Protein AF-A0A225DL10-F1 (afdb_monomer_lite)

Organism: NCBI:txid1908690

Structure (mmCIF, N/CA/C/O backbone):
data_AF-A0A225DL10-F1
#
_entry.id   AF-A0A225DL10-F1
#
loop_
_atom_site.group_PDB
_atom_site.id
_atom_site.type_symbol
_atom_site.label_atom_id
_atom_site.label_alt_id
_atom_site.label_comp_id
_atom_site.label_asym_id
_atom_site.label_entity_id
_atom_site.label_seq_id
_atom_site.pdbx_PDB_ins_code
_atom_site.Cartn_x
_atom_site.Cartn_y
_atom_site.Cartn_z
_atom_site.occupancy
_atom_site.B_iso_or_equiv
_atom_site.auth_seq_id
_atom_site.auth_comp_id
_atom_site.auth_asym_id
_atom_site.auth_atom_id
_atom_site.pdbx_PDB_model_num
ATOM 1 N N . MET A 1 1 ? 32.089 -6.506 -33.659 1.00 34.72 1 MET A N 1
ATOM 2 C CA . MET A 1 1 ? 30.933 -6.252 -32.773 1.00 34.72 1 MET A CA 1
ATOM 3 C C . MET A 1 1 ? 30.664 -7.541 -32.016 1.00 34.72 1 MET A C 1
ATOM 5 O O . MET A 1 1 ? 30.352 -8.534 -32.657 1.00 34.72 1 MET A O 1
ATOM 9 N N . ARG A 1 2 ? 30.951 -7.590 -30.709 1.00 38.03 2 ARG A N 1
ATOM 10 C CA . ARG A 1 2 ? 30.750 -8.808 -29.906 1.00 38.03 2 ARG A CA 1
ATOM 11 C C . ARG A 1 2 ? 29.265 -8.895 -29.564 1.00 38.03 2 ARG A C 1
ATOM 13 O O . ARG A 1 2 ? 28.723 -7.914 -29.066 1.00 38.03 2 ARG A O 1
ATOM 20 N N . ASN A 1 3 ? 28.642 -10.033 -29.866 1.00 35.75 3 ASN A N 1
ATOM 21 C CA . ASN A 1 3 ? 27.306 -10.386 -29.392 1.00 35.75 3 ASN A CA 1
ATOM 22 C C . ASN A 1 3 ? 27.330 -10.355 -27.860 1.00 35.75 3 ASN A C 1
ATOM 24 O O . ASN A 1 3 ? 27.843 -11.273 -27.224 1.00 35.75 3 ASN A O 1
ATOM 28 N N . LEU A 1 4 ? 26.869 -9.245 -27.288 1.00 39.56 4 LEU A N 1
ATOM 29 C CA . LEU A 1 4 ? 26.621 -9.113 -25.863 1.00 39.56 4 LEU A CA 1
ATOM 30 C C . LEU A 1 4 ? 25.299 -9.825 -25.600 1.00 39.56 4 LEU A C 1
ATOM 32 O O . LEU A 1 4 ? 24.249 -9.398 -26.073 1.00 39.56 4 LEU A O 1
ATOM 36 N N . ASP A 1 5 ? 25.397 -10.960 -24.920 1.00 39.03 5 ASP A N 1
ATOM 37 C CA . ASP A 1 5 ? 24.279 -11.826 -24.589 1.00 39.03 5 ASP A CA 1
ATOM 38 C C . ASP A 1 5 ? 23.282 -11.066 -23.701 1.00 39.03 5 ASP A C 1
ATOM 40 O O . ASP A 1 5 ? 23.537 -10.793 -22.522 1.00 39.03 5 ASP A O 1
ATOM 44 N N . LEU A 1 6 ? 22.159 -10.666 -24.304 1.00 35.25 6 LEU A N 1
ATOM 45 C CA . LEU A 1 6 ? 21.081 -9.905 -23.670 1.00 35.25 6 LEU A CA 1
ATOM 46 C C . LEU A 1 6 ? 20.607 -10.583 -22.374 1.00 35.25 6 LEU A C 1
ATOM 48 O O . LEU A 1 6 ? 20.277 -9.892 -21.411 1.00 35.25 6 LEU A O 1
ATOM 52 N N . HIS A 1 7 ? 20.668 -11.916 -22.293 1.00 34.94 7 HIS A N 1
ATOM 53 C CA . HIS A 1 7 ? 20.263 -12.678 -21.111 1.00 34.94 7 HIS A CA 1
ATOM 54 C C . HIS A 1 7 ? 21.115 -12.395 -19.862 1.00 34.94 7 HIS A C 1
ATOM 56 O O . HIS A 1 7 ? 20.588 -12.400 -18.748 1.00 34.94 7 HIS A O 1
ATOM 62 N N . HIS A 1 8 ? 22.404 -12.071 -20.019 1.00 38.59 8 HIS A N 1
ATOM 63 C CA . HIS A 1 8 ? 23.298 -11.777 -18.888 1.00 38.59 8 HIS A CA 1
ATOM 64 C C . HIS A 1 8 ? 23.046 -10.388 -18.279 1.00 38.59 8 HIS A C 1
ATOM 66 O O . HIS A 1 8 ? 23.296 -10.164 -17.093 1.00 38.59 8 HIS A O 1
ATOM 72 N N . TYR A 1 9 ? 22.517 -9.462 -19.085 1.00 41.25 9 TYR A N 1
ATOM 73 C CA . TYR A 1 9 ? 22.113 -8.116 -18.666 1.00 41.25 9 TYR A CA 1
ATOM 74 C C . TYR A 1 9 ? 20.685 -8.085 -18.103 1.00 41.25 9 TYR A C 1
ATOM 76 O O . TYR A 1 9 ? 20.439 -7.383 -17.120 1.00 41.25 9 TYR A O 1
ATOM 84 N N . PHE A 1 10 ? 19.779 -8.898 -18.663 1.00 43.91 10 PHE A N 1
ATOM 85 C CA . PHE A 1 10 ? 18.394 -9.066 -18.203 1.00 43.91 10 PHE A CA 1
ATOM 86 C C . PHE A 1 10 ? 18.315 -9.404 -16.709 1.00 43.91 10 PHE A C 1
ATOM 88 O O . PHE A 1 10 ? 17.578 -8.758 -15.968 1.00 43.91 10 PHE A O 1
ATOM 95 N N . GLY A 1 11 ? 19.115 -10.373 -16.250 1.00 44.81 11 GLY A N 1
ATOM 96 C CA . GLY A 1 11 ? 19.111 -10.788 -14.846 1.00 44.81 11 GLY A CA 1
ATOM 97 C C . GLY A 1 11 ? 19.656 -9.718 -13.899 1.00 44.81 11 GLY A C 1
ATOM 98 O O . GLY A 1 11 ? 19.130 -9.527 -12.812 1.00 44.81 11 GLY A O 1
ATOM 99 N N . LYS A 1 12 ? 20.692 -8.975 -14.298 1.00 45.62 12 LYS A N 1
ATOM 100 C CA . LYS A 1 12 ? 21.380 -8.043 -13.389 1.00 45.62 12 LYS A CA 1
ATOM 101 C C . LYS A 1 12 ? 20.680 -6.689 -13.281 1.00 45.62 12 LYS A C 1
ATOM 103 O O . LYS A 1 12 ? 20.596 -6.147 -12.183 1.00 45.62 12 LYS A O 1
ATOM 108 N N . GLY A 1 13 ? 20.142 -6.169 -14.387 1.00 45.25 13 GLY A N 1
ATOM 109 C CA . GLY A 1 13 ? 19.410 -4.898 -14.404 1.00 45.25 13 GLY A CA 1
ATOM 110 C C . GLY A 1 13 ? 18.038 -4.988 -13.741 1.00 45.25 13 GLY A C 1
ATOM 111 O O . GLY A 1 13 ? 17.692 -4.123 -12.940 1.00 45.25 13 GLY A O 1
ATOM 112 N N . ALA A 1 14 ? 17.288 -6.065 -14.004 1.00 46.69 14 ALA A N 1
ATOM 113 C CA . ALA A 1 14 ? 15.994 -6.289 -13.366 1.00 46.69 14 ALA A CA 1
ATOM 114 C C . ALA A 1 14 ? 16.144 -6.551 -11.860 1.00 46.69 14 ALA A C 1
ATOM 116 O O . ALA A 1 14 ? 15.427 -5.938 -11.081 1.00 46.69 14 ALA A O 1
ATOM 117 N N . CYS A 1 15 ? 17.112 -7.372 -11.429 1.00 46.59 15 CYS A N 1
ATOM 118 C CA . CYS A 1 15 ? 17.353 -7.613 -10.001 1.00 46.59 15 CYS A CA 1
ATOM 119 C C . CYS A 1 15 ? 17.800 -6.349 -9.249 1.00 46.59 15 CYS A C 1
ATOM 121 O O . CYS A 1 15 ? 17.325 -6.110 -8.143 1.00 46.59 15 CYS A O 1
ATOM 123 N N . PHE A 1 16 ? 18.665 -5.518 -9.845 1.00 46.56 16 PHE A N 1
ATOM 124 C CA . PHE A 1 16 ? 19.095 -4.257 -9.230 1.00 46.56 16 PHE A CA 1
ATOM 125 C C . PHE A 1 16 ? 17.946 -3.245 -9.140 1.00 46.56 16 PHE A C 1
ATOM 127 O O . PHE A 1 16 ? 17.773 -2.592 -8.116 1.00 46.56 16 PHE A O 1
ATOM 134 N N . TRP A 1 17 ? 17.114 -3.141 -10.182 1.00 49.16 17 TRP A N 1
ATOM 135 C CA . TRP A 1 17 ? 15.999 -2.198 -10.170 1.00 49.16 17 TRP A CA 1
ATOM 136 C C . TRP A 1 17 ? 14.852 -2.675 -9.274 1.00 49.16 17 TRP A C 1
ATOM 138 O O . TRP A 1 17 ? 14.351 -1.879 -8.487 1.00 49.16 17 TRP A O 1
ATOM 148 N N . VAL A 1 18 ? 14.472 -3.960 -9.305 1.00 46.75 18 VAL A N 1
ATOM 149 C CA . VAL A 1 18 ? 13.459 -4.554 -8.403 1.00 46.75 18 VAL A CA 1
ATOM 150 C C . VAL A 1 18 ? 13.789 -4.266 -6.937 1.00 46.75 18 VAL A C 1
ATOM 152 O O . VAL A 1 18 ? 12.886 -3.914 -6.182 1.00 46.75 18 VAL A O 1
ATOM 155 N N . ALA A 1 19 ? 15.070 -4.307 -6.573 1.00 47.03 19 ALA A N 1
ATOM 156 C CA . ALA A 1 19 ? 15.539 -4.108 -5.209 1.00 47.03 19 ALA A CA 1
ATOM 157 C C . ALA A 1 19 ? 15.753 -2.628 -4.789 1.00 47.03 19 ALA A C 1
ATOM 159 O O . ALA A 1 19 ? 15.983 -2.350 -3.616 1.00 47.03 19 ALA A O 1
ATOM 160 N N . GLY A 1 20 ? 15.609 -1.660 -5.706 1.00 48.25 20 GLY A N 1
ATOM 161 C CA . GLY A 1 20 ? 15.595 -0.225 -5.382 1.00 48.25 20 GLY A CA 1
ATOM 162 C C . GLY A 1 20 ? 16.933 0.337 -4.872 1.00 48.25 20 GLY A C 1
ATOM 163 O O . GLY A 1 20 ? 17.994 -0.213 -5.139 1.00 48.25 20 GLY A O 1
ATOM 164 N N . LYS A 1 21 ? 16.893 1.467 -4.144 1.00 44.62 21 LYS A N 1
ATOM 165 C CA . LYS A 1 21 ? 18.068 2.031 -3.438 1.00 44.62 21 LYS A CA 1
ATOM 166 C C . LYS A 1 21 ? 18.429 1.247 -2.164 1.00 44.62 21 LYS A C 1
ATOM 168 O O . LYS A 1 21 ? 19.451 1.541 -1.551 1.00 44.62 21 LYS A O 1
ATOM 173 N N . ASP A 1 22 ? 17.618 0.253 -1.805 1.00 44.00 22 ASP A N 1
ATOM 174 C CA . ASP A 1 22 ? 17.697 -0.485 -0.542 1.00 44.00 22 ASP A CA 1
ATOM 175 C C . ASP A 1 22 ? 18.658 -1.685 -0.607 1.00 44.00 22 ASP A C 1
ATOM 177 O O . ASP A 1 22 ? 18.914 -2.329 0.405 1.00 44.00 22 ASP A O 1
ATOM 181 N N . VAL A 1 23 ? 19.298 -1.944 -1.758 1.00 49.62 23 VAL A N 1
ATOM 182 C CA . VAL A 1 23 ? 20.436 -2.889 -1.891 1.00 49.62 23 VAL A CA 1
ATOM 183 C C . VAL A 1 23 ? 21.740 -2.369 -1.276 1.00 49.62 23 VAL A C 1
ATOM 185 O O . VAL A 1 23 ? 22.838 -2.681 -1.745 1.00 49.62 23 VAL A O 1
ATOM 188 N N . GLY A 1 24 ? 21.632 -1.562 -0.221 1.00 37.84 24 GLY A N 1
ATOM 189 C CA . GLY A 1 24 ? 22.760 -1.005 0.508 1.00 37.84 24 GLY A CA 1
ATOM 190 C C . GLY A 1 24 ? 23.796 -2.079 0.850 1.00 37.84 24 GLY A C 1
ATOM 191 O O . GLY A 1 24 ? 23.496 -3.059 1.526 1.00 37.84 24 GLY A O 1
ATOM 192 N N . ASN A 1 25 ? 25.029 -1.861 0.384 1.00 43.69 25 ASN A N 1
ATOM 193 C CA . ASN A 1 25 ? 26.238 -2.637 0.681 1.00 43.69 25 ASN A CA 1
ATOM 194 C C . ASN A 1 25 ? 26.328 -4.086 0.175 1.00 43.69 25 ASN A C 1
ATOM 196 O O . ASN A 1 25 ? 27.193 -4.826 0.649 1.00 43.69 25 ASN A O 1
ATOM 200 N N . TRP A 1 26 ? 25.544 -4.512 -0.821 1.00 40.09 26 TRP A N 1
ATOM 201 C CA . TRP A 1 26 ? 25.832 -5.813 -1.434 1.00 40.09 26 TRP A CA 1
ATOM 202 C C . TRP A 1 26 ? 27.109 -5.753 -2.295 1.00 40.09 26 TRP A C 1
ATOM 204 O O . TRP A 1 26 ? 27.096 -5.266 -3.428 1.00 40.09 26 TRP A O 1
ATOM 214 N N . GLU A 1 27 ? 28.231 -6.244 -1.757 1.00 43.16 27 GLU A N 1
ATOM 215 C CA . GLU A 1 27 ? 29.463 -6.454 -2.522 1.00 43.16 27 GLU A CA 1
ATOM 216 C C . GLU A 1 27 ? 29.2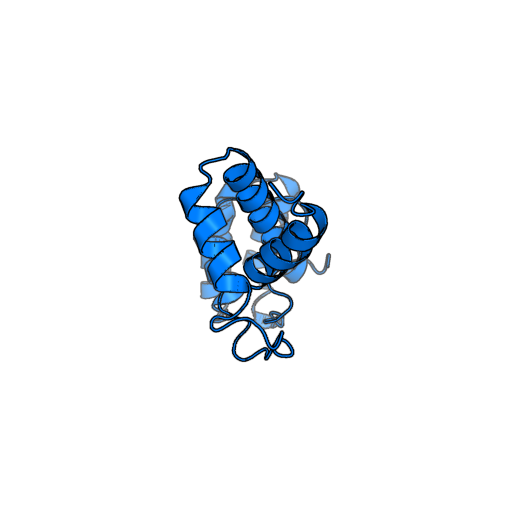70 -7.615 -3.506 1.00 43.16 27 GLU A C 1
ATOM 218 O O . GLU A 1 27 ? 29.273 -8.793 -3.143 1.00 43.16 27 GLU A O 1
ATOM 223 N N . ILE A 1 28 ? 29.106 -7.281 -4.786 1.00 44.50 28 ILE A N 1
ATOM 224 C CA . ILE A 1 28 ? 29.234 -8.256 -5.869 1.00 44.50 28 ILE A CA 1
ATOM 225 C C . ILE A 1 28 ? 30.724 -8.616 -5.964 1.00 44.50 28 ILE A C 1
ATOM 227 O O . ILE A 1 28 ? 31.539 -7.696 -6.073 1.00 44.50 28 ILE A O 1
ATOM 231 N N . PRO A 1 29 ? 31.102 -9.910 -5.961 1.00 39.28 29 PRO A N 1
ATOM 232 C CA . PRO A 1 29 ? 32.490 -10.322 -6.127 1.00 39.28 29 PRO A CA 1
ATOM 233 C C . PRO A 1 29 ? 33.109 -9.618 -7.332 1.00 39.28 29 PRO A C 1
ATOM 235 O O . PRO A 1 29 ? 32.571 -9.692 -8.440 1.00 39.28 29 PRO A O 1
ATOM 238 N N . ASN A 1 30 ? 34.200 -8.894 -7.081 1.00 41.03 30 ASN A N 1
ATOM 239 C CA . ASN A 1 30 ? 34.868 -8.060 -8.067 1.00 41.03 30 ASN A CA 1
ATOM 240 C C . ASN A 1 30 ? 35.222 -8.901 -9.305 1.00 41.03 30 ASN A C 1
ATOM 242 O O . ASN A 1 30 ? 36.049 -9.810 -9.228 1.00 41.03 30 ASN A O 1
ATOM 246 N N . ASP A 1 31 ? 34.598 -8.601 -10.445 1.00 47.97 31 ASP A N 1
ATOM 247 C CA . ASP A 1 31 ? 35.162 -8.972 -11.739 1.00 47.97 31 ASP A CA 1
ATOM 248 C C . ASP A 1 31 ? 36.429 -8.130 -11.871 1.00 47.97 31 ASP A C 1
ATOM 250 O O . ASP A 1 31 ? 36.351 -6.908 -11.998 1.00 47.97 31 ASP A O 1
ATOM 254 N N . SER A 1 32 ? 37.591 -8.777 -11.772 1.00 50.12 32 SER A N 1
ATOM 255 C CA . SER A 1 32 ? 38.925 -8.171 -11.662 1.00 50.12 32 SER A CA 1
ATOM 256 C C . SER A 1 32 ? 39.303 -7.210 -12.798 1.00 50.12 32 SER A C 1
ATOM 258 O O . SER A 1 32 ? 40.405 -6.665 -12.798 1.00 50.12 32 SER A O 1
ATOM 260 N N . ASN A 1 33 ? 38.404 -6.983 -13.753 1.00 53.41 33 ASN A N 1
ATOM 261 C CA . ASN A 1 33 ? 38.603 -6.161 -14.928 1.00 53.41 33 ASN A CA 1
ATOM 262 C C . ASN A 1 33 ? 37.677 -4.930 -15.021 1.00 53.41 33 ASN A C 1
ATOM 264 O O . ASN A 1 33 ? 37.633 -4.294 -16.076 1.00 53.41 33 ASN A O 1
ATOM 268 N N . LYS A 1 34 ? 36.927 -4.575 -13.965 1.00 46.94 34 LYS A N 1
ATOM 269 C CA . LYS A 1 34 ? 36.049 -3.390 -13.969 1.00 46.94 34 LYS A CA 1
ATOM 270 C C . LYS A 1 34 ? 36.373 -2.405 -12.842 1.00 46.94 34 LYS A C 1
ATOM 272 O O . LYS A 1 34 ? 36.462 -2.771 -11.679 1.00 46.94 34 LYS A O 1
ATOM 277 N N . THR A 1 35 ? 36.524 -1.127 -13.197 1.00 51.03 35 THR A N 1
ATOM 278 C CA . THR A 1 35 ? 36.805 -0.006 -12.273 1.00 51.03 35 THR A CA 1
ATOM 279 C C . THR A 1 35 ? 35.550 0.611 -11.654 1.00 51.03 35 THR A C 1
ATOM 281 O O . THR A 1 35 ? 35.647 1.504 -10.816 1.00 51.03 35 THR A O 1
ATOM 284 N N . LYS A 1 36 ? 34.375 0.146 -12.076 1.00 47.88 36 LYS A N 1
ATOM 285 C CA . LYS A 1 36 ? 33.054 0.576 -11.624 1.00 47.88 36 LYS A CA 1
ATOM 286 C C . LYS A 1 36 ? 32.198 -0.665 -11.384 1.00 47.88 36 LYS A C 1
ATOM 288 O O . LYS A 1 36 ? 32.387 -1.671 -12.079 1.00 47.88 36 LYS A O 1
ATOM 293 N N . PRO A 1 37 ? 31.266 -0.632 -10.422 1.00 51.56 37 PRO A N 1
ATOM 294 C CA . PRO A 1 37 ? 30.385 -1.761 -10.195 1.00 51.56 37 PRO A CA 1
ATOM 295 C C . PRO A 1 37 ? 29.524 -1.998 -11.442 1.00 51.56 37 PRO A C 1
ATOM 297 O O . PRO A 1 37 ? 29.094 -1.058 -12.107 1.00 51.56 37 PRO A O 1
ATOM 300 N N . ALA A 1 38 ? 29.260 -3.266 -11.764 1.00 52.16 38 ALA A N 1
ATOM 301 C CA . ALA A 1 38 ? 28.598 -3.655 -13.012 1.00 52.16 38 ALA A CA 1
ATOM 302 C C . ALA A 1 38 ? 27.216 -3.003 -13.231 1.00 52.16 38 ALA A C 1
ATOM 304 O O . ALA A 1 38 ? 26.728 -3.014 -14.356 1.00 52.16 38 ALA A O 1
ATOM 305 N N . TRP A 1 39 ? 26.589 -2.446 -12.188 1.00 52.75 39 TRP A N 1
ATOM 306 C CA . TRP A 1 39 ? 25.315 -1.737 -12.285 1.00 52.75 39 TRP A CA 1
ATOM 307 C C . TRP A 1 39 ? 25.437 -0.321 -12.873 1.00 52.75 39 TRP A C 1
ATOM 309 O O . TRP A 1 39 ? 24.456 0.145 -13.443 1.00 52.75 39 TRP A O 1
ATOM 319 N N . GLU A 1 40 ? 26.598 0.347 -12.805 1.00 51.56 40 GLU A N 1
ATOM 320 C CA . GLU A 1 40 ? 26.779 1.676 -13.422 1.00 51.56 40 GLU A CA 1
ATOM 321 C C . GLU A 1 40 ? 26.682 1.591 -14.950 1.00 51.56 40 GLU A C 1
ATOM 323 O O . GLU A 1 40 ? 25.929 2.350 -15.554 1.00 51.56 40 GLU A O 1
ATOM 328 N N . ASP A 1 41 ? 27.344 0.602 -15.563 1.00 55.22 41 ASP A N 1
ATOM 329 C CA . ASP A 1 41 ? 27.262 0.350 -17.011 1.00 55.22 41 ASP A CA 1
ATOM 330 C C . ASP A 1 41 ? 25.817 0.049 -17.446 1.00 55.22 41 ASP A C 1
ATOM 332 O O . ASP A 1 41 ? 25.365 0.463 -18.512 1.00 55.22 41 ASP A O 1
ATOM 336 N N . VAL A 1 42 ? 25.079 -0.695 -16.614 1.00 53.69 42 VAL A N 1
ATOM 337 C CA . VAL A 1 42 ? 23.683 -1.074 -16.871 1.00 53.69 42 VAL A CA 1
ATOM 338 C C . VAL A 1 42 ? 22.764 0.137 -16.735 1.00 53.69 42 VAL A C 1
ATOM 340 O O . VAL A 1 42 ? 21.870 0.302 -17.559 1.00 53.69 42 VAL A O 1
ATOM 343 N N . ALA A 1 43 ? 22.988 0.995 -15.738 1.00 52.03 43 ALA A N 1
ATOM 344 C CA . ALA A 1 43 ? 22.236 2.230 -15.543 1.00 52.03 43 ALA A CA 1
ATOM 345 C C . ALA A 1 43 ? 22.491 3.229 -16.683 1.00 52.03 43 ALA A C 1
ATOM 347 O O . ALA A 1 43 ? 21.548 3.823 -17.198 1.00 52.03 43 ALA A O 1
ATOM 348 N N . GLU A 1 44 ? 23.738 3.371 -17.133 1.00 52.38 44 GLU A N 1
ATOM 349 C CA . GLU A 1 44 ? 24.106 4.260 -18.237 1.00 52.38 44 GLU A CA 1
ATOM 350 C C . GLU A 1 44 ? 23.523 3.777 -19.575 1.00 52.38 44 GLU A C 1
ATOM 352 O O . GLU A 1 44 ? 22.911 4.568 -20.297 1.00 52.38 44 GLU A O 1
ATOM 357 N N . LEU A 1 45 ? 23.598 2.470 -19.867 1.00 53.03 45 LEU A N 1
ATOM 358 C CA . LEU A 1 45 ? 22.935 1.848 -21.023 1.00 53.03 45 LEU A CA 1
ATOM 359 C C . LEU A 1 45 ? 21.402 1.955 -20.941 1.00 53.03 45 LEU A C 1
ATOM 361 O O . LEU A 1 45 ? 20.745 2.192 -21.957 1.00 53.03 45 LEU A O 1
ATOM 365 N N . ALA A 1 46 ? 20.832 1.841 -19.737 1.00 49.50 46 ALA A N 1
ATOM 366 C CA . ALA A 1 46 ? 19.402 2.027 -19.499 1.00 49.50 46 ALA A CA 1
ATOM 367 C C . ALA A 1 46 ? 18.947 3.490 -19.691 1.00 49.50 46 ALA A C 1
ATOM 369 O O . ALA A 1 46 ? 17.794 3.751 -20.022 1.00 49.50 46 ALA A O 1
ATOM 370 N N . ILE A 1 47 ? 19.832 4.471 -19.527 1.00 49.38 47 ILE A N 1
ATOM 371 C CA . ILE A 1 47 ? 19.499 5.889 -19.728 1.00 49.38 47 ILE A CA 1
ATOM 372 C C . ILE A 1 47 ? 19.707 6.305 -21.193 1.00 49.38 47 ILE A C 1
ATOM 374 O O . ILE A 1 47 ? 18.909 7.064 -21.741 1.00 49.38 47 ILE A O 1
ATOM 378 N N . THR A 1 48 ? 20.745 5.789 -21.855 1.00 49.28 48 THR A N 1
ATOM 379 C CA . THR A 1 48 ? 21.157 6.232 -23.202 1.00 49.28 48 THR A CA 1
ATOM 380 C C . THR A 1 48 ? 20.559 5.421 -24.358 1.00 49.28 48 THR A C 1
ATOM 382 O O . THR A 1 48 ? 20.475 5.933 -25.472 1.00 49.28 48 THR A O 1
ATOM 385 N N . GLY A 1 49 ? 20.096 4.186 -24.122 1.00 51.84 49 GLY A N 1
ATOM 386 C CA . GLY A 1 49 ? 19.621 3.270 -25.172 1.00 51.84 49 GLY A CA 1
ATOM 387 C C . GLY A 1 49 ? 18.236 3.560 -25.772 1.00 51.84 49 GLY A C 1
ATOM 388 O O . GLY A 1 49 ? 17.861 2.914 -26.749 1.00 51.84 49 GLY A O 1
ATOM 389 N N . GLY A 1 50 ? 17.467 4.505 -25.217 1.00 47.59 50 GLY A N 1
ATOM 390 C CA . GLY A 1 50 ? 16.272 5.079 -25.858 1.00 47.59 50 GLY A CA 1
ATOM 391 C C . GLY A 1 50 ? 15.153 4.109 -26.271 1.00 47.59 50 GLY A C 1
ATOM 392 O O . GLY A 1 50 ? 14.371 4.438 -27.162 1.00 47.59 50 GLY A O 1
ATOM 393 N N . ALA A 1 51 ? 15.048 2.918 -25.679 1.00 48.16 51 ALA A N 1
ATOM 394 C CA . ALA A 1 51 ? 14.161 1.883 -26.194 1.00 48.16 51 ALA A CA 1
ATOM 395 C C . ALA A 1 51 ? 12.903 1.692 -25.331 1.00 48.16 51 ALA A C 1
ATOM 397 O O . ALA A 1 51 ? 12.968 1.508 -24.119 1.00 48.16 51 ALA A O 1
ATOM 398 N N . ARG A 1 52 ? 11.748 1.666 -26.002 1.00 50.19 52 ARG A N 1
ATOM 399 C CA . ARG A 1 52 ? 10.387 1.349 -25.520 1.00 50.19 52 ARG A CA 1
ATOM 400 C C . ARG A 1 52 ? 10.291 0.211 -24.478 1.00 50.19 52 ARG A C 1
ATOM 402 O O . ARG A 1 52 ? 9.389 0.223 -23.648 1.00 50.19 52 ARG A O 1
ATOM 409 N N . TRP A 1 53 ? 11.254 -0.710 -24.471 1.00 51.94 53 TRP A N 1
ATOM 410 C CA . TRP A 1 53 ? 11.431 -1.774 -23.478 1.00 51.94 53 TRP A CA 1
ATOM 411 C C . TRP A 1 53 ? 11.602 -1.268 -22.033 1.00 51.94 53 TRP A C 1
ATOM 413 O O . TRP A 1 53 ? 11.261 -1.988 -21.101 1.00 51.94 53 TRP A O 1
ATOM 423 N N . HIS A 1 54 ? 12.090 -0.040 -21.813 1.00 55.03 54 HIS A N 1
ATOM 424 C CA . HIS A 1 54 ? 12.279 0.500 -20.458 1.00 55.03 54 HIS A CA 1
ATOM 425 C C . HIS A 1 54 ? 10.953 0.873 -19.796 1.00 55.03 54 HIS A C 1
ATOM 427 O O . HIS A 1 54 ? 10.786 0.636 -18.607 1.00 55.03 54 HIS A O 1
ATOM 433 N N . THR A 1 55 ? 9.986 1.385 -20.561 1.00 60.28 55 THR A N 1
ATOM 434 C CA . THR A 1 55 ? 8.649 1.708 -20.041 1.00 60.28 55 THR A CA 1
ATOM 435 C C . THR A 1 55 ? 7.880 0.442 -19.662 1.00 60.28 55 THR A C 1
ATOM 437 O O . THR A 1 55 ? 7.220 0.405 -18.627 1.00 60.28 55 THR A O 1
ATOM 440 N N . GLU A 1 56 ? 7.996 -0.616 -20.469 1.00 67.06 56 GLU A N 1
ATOM 441 C CA . GLU A 1 56 ? 7.377 -1.918 -20.188 1.00 67.06 56 GLU A CA 1
ATOM 442 C C . GLU A 1 56 ? 8.020 -2.596 -18.967 1.00 67.06 56 GLU A C 1
ATOM 444 O O . GLU A 1 56 ? 7.309 -3.099 -18.097 1.00 67.06 56 GLU A O 1
ATOM 449 N N . LEU A 1 57 ? 9.352 -2.538 -18.840 1.00 69.50 57 LEU A N 1
ATOM 450 C CA . LEU A 1 57 ? 10.070 -3.032 -17.661 1.00 69.50 57 LEU A CA 1
ATOM 451 C C . LEU A 1 57 ? 9.761 -2.217 -16.401 1.00 69.50 57 LEU A C 1
ATOM 453 O O . LEU A 1 57 ? 9.604 -2.798 -15.330 1.00 69.50 57 LEU A O 1
ATOM 457 N N . GLU A 1 58 ? 9.633 -0.895 -16.508 1.00 69.31 58 GLU A N 1
ATOM 458 C CA . GLU A 1 58 ? 9.246 -0.035 -15.388 1.00 69.31 58 GLU A CA 1
ATOM 459 C C . GLU A 1 58 ? 7.833 -0.382 -14.901 1.00 69.31 58 GLU A C 1
ATOM 461 O O . GLU A 1 58 ? 7.614 -0.543 -13.699 1.00 69.31 58 GLU A O 1
ATOM 466 N N . ALA A 1 59 ? 6.886 -0.559 -15.828 1.00 73.81 59 ALA A N 1
ATOM 467 C CA . ALA A 1 59 ? 5.527 -0.986 -15.514 1.00 73.81 59 ALA A CA 1
ATOM 468 C C . ALA A 1 59 ? 5.502 -2.382 -14.872 1.00 73.81 59 ALA A C 1
ATOM 470 O O . ALA A 1 59 ? 4.803 -2.586 -13.879 1.00 73.81 59 ALA A O 1
ATOM 471 N N . PHE A 1 60 ? 6.303 -3.322 -15.385 1.00 80.38 60 PHE A N 1
ATOM 472 C CA . PHE A 1 60 ? 6.434 -4.658 -14.807 1.00 80.38 60 PHE A CA 1
ATOM 473 C C . PHE A 1 60 ? 7.010 -4.611 -13.388 1.00 80.38 60 PHE A C 1
ATOM 475 O O . PHE A 1 60 ? 6.444 -5.206 -12.477 1.00 80.38 60 PHE A O 1
ATOM 482 N N . CYS A 1 61 ? 8.082 -3.849 -13.163 1.00 78.44 61 CYS A N 1
ATOM 483 C CA . CYS A 1 61 ? 8.668 -3.689 -11.833 1.00 78.44 61 CYS A CA 1
ATOM 484 C C . CYS A 1 61 ? 7.674 -3.065 -10.845 1.00 78.44 61 CYS A C 1
ATOM 486 O O . CYS A 1 61 ? 7.573 -3.527 -9.710 1.00 78.44 61 CYS A O 1
ATOM 488 N N . LYS A 1 62 ? 6.918 -2.043 -11.268 1.00 81.31 62 LYS A N 1
ATOM 489 C CA . LYS A 1 62 ? 5.861 -1.428 -10.449 1.00 81.31 62 LYS A CA 1
ATOM 490 C C . LYS A 1 62 ? 4.775 -2.435 -10.080 1.00 81.31 62 LYS A C 1
ATOM 492 O O . LYS A 1 62 ? 4.391 -2.510 -8.918 1.00 81.31 62 LYS A O 1
ATOM 497 N N . LEU A 1 63 ? 4.339 -3.257 -11.036 1.00 85.94 63 LEU A N 1
ATOM 498 C CA . LEU A 1 63 ? 3.368 -4.320 -10.789 1.00 85.94 63 LEU A CA 1
ATOM 499 C C . LEU A 1 63 ? 3.903 -5.367 -9.802 1.00 85.94 63 LEU A C 1
ATOM 501 O O . LEU A 1 63 ? 3.207 -5.722 -8.857 1.00 85.94 63 LEU A O 1
ATOM 505 N N . VAL A 1 64 ? 5.143 -5.828 -9.985 1.00 85.50 64 VAL A N 1
ATOM 506 C CA . VAL A 1 64 ? 5.786 -6.794 -9.081 1.00 85.50 64 VAL A CA 1
ATOM 507 C C . VAL A 1 64 ? 5.875 -6.236 -7.660 1.00 85.50 64 VAL A C 1
ATOM 509 O O . VAL A 1 64 ? 5.492 -6.929 -6.722 1.00 85.50 64 VAL A O 1
ATOM 512 N N . ARG A 1 65 ? 6.298 -4.976 -7.487 1.00 83.62 65 ARG A N 1
ATOM 513 C CA . ARG A 1 65 ? 6.323 -4.329 -6.162 1.00 83.62 65 ARG A CA 1
ATOM 514 C C . ARG A 1 65 ? 4.932 -4.104 -5.585 1.00 83.62 65 ARG A C 1
ATOM 516 O O . ARG A 1 65 ? 4.777 -4.150 -4.374 1.00 83.62 65 ARG A O 1
ATOM 523 N N . CYS A 1 66 ? 3.919 -3.878 -6.418 1.00 89.56 66 CYS A N 1
ATOM 524 C CA . CYS A 1 66 ? 2.543 -3.811 -5.942 1.00 89.56 66 CYS A CA 1
ATOM 525 C C . CYS A 1 66 ? 2.047 -5.169 -5.438 1.00 89.56 66 CYS A C 1
ATOM 527 O O . CYS A 1 66 ? 1.326 -5.198 -4.450 1.00 89.56 66 CYS A O 1
ATOM 529 N N . ILE A 1 67 ? 2.436 -6.280 -6.063 1.00 89.69 67 ILE A N 1
ATOM 530 C CA . ILE A 1 67 ? 1.952 -7.606 -5.659 1.00 89.69 67 ILE A CA 1
ATOM 531 C C . ILE A 1 67 ? 2.712 -8.147 -4.444 1.00 89.69 67 ILE A C 1
ATOM 533 O O . ILE A 1 67 ? 2.112 -8.698 -3.531 1.00 89.69 67 ILE A O 1
ATOM 537 N N . TYR A 1 68 ? 4.033 -7.984 -4.419 1.00 84.31 68 TYR A N 1
ATOM 538 C CA . TYR A 1 68 ? 4.885 -8.619 -3.408 1.00 84.31 68 TYR A CA 1
ATOM 539 C C . TYR A 1 68 ? 5.423 -7.660 -2.341 1.00 84.31 68 TYR A C 1
ATOM 541 O O . TYR A 1 68 ? 6.006 -8.111 -1.358 1.00 84.31 68 TYR A O 1
ATOM 549 N N . GLY A 1 69 ? 5.266 -6.349 -2.523 1.00 84.00 69 GLY A N 1
ATOM 550 C CA . GLY A 1 69 ? 5.908 -5.355 -1.668 1.00 84.00 69 GLY A CA 1
ATOM 551 C C . GLY A 1 69 ? 7.427 -5.316 -1.849 1.00 84.00 69 GLY A C 1
ATOM 552 O O . GLY A 1 69 ? 7.969 -5.748 -2.872 1.00 84.00 69 GLY A O 1
ATOM 553 N N . ASN A 1 70 ? 8.121 -4.754 -0.857 1.00 77.19 70 ASN A N 1
ATOM 554 C CA . ASN A 1 70 ? 9.580 -4.776 -0.791 1.00 77.19 70 ASN A CA 1
ATOM 555 C C . ASN A 1 70 ? 10.036 -6.000 0.028 1.00 77.19 70 ASN A C 1
ATOM 557 O O . ASN A 1 70 ? 9.878 -5.990 1.248 1.00 77.19 70 ASN A O 1
ATOM 561 N N . PRO A 1 71 ? 10.642 -7.036 -0.586 1.00 70.50 71 PRO A N 1
ATOM 562 C CA . PRO A 1 71 ? 11.073 -8.230 0.146 1.00 70.50 71 PRO A CA 1
ATOM 563 C C . PRO A 1 71 ? 12.214 -7.956 1.140 1.00 70.50 71 PRO A C 1
ATOM 565 O O . PRO A 1 71 ? 12.454 -8.770 2.028 1.00 70.50 71 PRO A O 1
ATOM 568 N N . PHE A 1 72 ? 12.914 -6.824 1.011 1.00 71.12 72 PHE A N 1
ATOM 569 C CA . PHE A 1 72 ? 13.990 -6.406 1.916 1.00 71.12 72 PHE A CA 1
ATOM 570 C C . PHE A 1 72 ? 13.498 -5.513 3.062 1.00 71.12 72 PHE A C 1
ATOM 572 O O . PHE A 1 72 ? 14.222 -5.306 4.031 1.00 71.12 72 PHE A O 1
ATOM 579 N N . HIS A 1 73 ? 12.259 -5.029 2.974 1.00 69.12 73 HIS A N 1
ATOM 580 C CA . HIS A 1 73 ? 11.578 -4.268 4.017 1.00 69.12 73 HIS A CA 1
ATOM 581 C C . HIS A 1 73 ? 10.161 -4.825 4.218 1.00 69.12 73 HIS A C 1
ATOM 583 O O . HIS A 1 73 ? 9.186 -4.182 3.822 1.00 69.12 73 HIS A O 1
ATOM 589 N N . PRO A 1 74 ? 10.029 -6.038 4.791 1.00 76.31 74 PRO A N 1
ATOM 590 C CA . PRO A 1 74 ? 8.725 -6.622 5.063 1.00 76.31 74 PRO A CA 1
ATOM 591 C C . PRO A 1 74 ? 7.975 -5.784 6.102 1.00 76.31 74 PRO A C 1
ATOM 593 O O . PRO A 1 74 ? 8.488 -5.519 7.191 1.00 76.31 74 PRO A O 1
ATOM 596 N N . VAL A 1 75 ? 6.746 -5.395 5.771 1.00 83.44 75 VAL A N 1
ATOM 597 C CA . VAL A 1 75 ? 5.856 -4.683 6.693 1.00 83.44 75 VAL A CA 1
ATOM 598 C C . VAL A 1 75 ? 5.201 -5.694 7.628 1.00 83.44 75 VAL A C 1
ATOM 600 O O . VAL A 1 75 ? 4.558 -6.644 7.181 1.00 83.44 75 VAL A O 1
ATOM 603 N N . SER A 1 76 ? 5.375 -5.497 8.934 1.00 85.56 76 SER A N 1
ATOM 604 C CA . SER A 1 76 ? 4.685 -6.285 9.958 1.00 85.56 76 SER A CA 1
ATOM 605 C C . SER A 1 76 ? 3.353 -5.627 10.283 1.00 85.56 76 SER A C 1
ATOM 607 O O . SER A 1 76 ? 3.314 -4.462 10.662 1.00 85.56 76 SER A O 1
ATOM 609 N N . LEU A 1 77 ? 2.262 -6.371 10.129 1.00 89.00 77 LEU A N 1
ATOM 610 C CA . LEU A 1 77 ? 0.924 -5.879 10.429 1.00 89.00 77 LEU A CA 1
ATOM 611 C C . LEU A 1 77 ? 0.706 -5.780 11.938 1.00 89.00 77 LEU A C 1
ATOM 613 O O . LEU A 1 77 ? 0.745 -6.797 12.633 1.00 89.00 77 LEU A O 1
ATOM 617 N N . ASP A 1 78 ? 0.412 -4.578 12.427 1.00 92.25 78 ASP A N 1
ATOM 618 C CA . ASP A 1 78 ? -0.120 -4.392 13.773 1.00 92.25 78 ASP A CA 1
ATOM 619 C C . ASP A 1 78 ? -1.647 -4.622 13.754 1.00 92.25 78 ASP A C 1
ATOM 621 O O . ASP A 1 78 ? -2.366 -3.959 12.997 1.00 92.25 78 ASP A O 1
ATOM 625 N N . PRO A 1 79 ? -2.188 -5.549 14.569 1.00 92.06 79 PRO A N 1
ATOM 626 C CA . PRO A 1 79 ? -3.629 -5.782 14.652 1.00 92.06 79 PRO A CA 1
ATOM 627 C C . PRO A 1 79 ? -4.449 -4.538 15.020 1.00 92.06 79 PRO A C 1
ATOM 629 O O . PRO A 1 79 ? -5.629 -4.475 14.680 1.00 92.06 79 PRO A O 1
ATOM 632 N N . SER A 1 80 ? -3.854 -3.548 15.694 1.00 93.81 80 SER A N 1
ATOM 633 C CA . SER A 1 80 ? -4.525 -2.285 16.031 1.00 93.81 80 SER A CA 1
ATOM 634 C C . SER A 1 80 ? -4.927 -1.471 14.797 1.00 93.81 80 SER A C 1
ATOM 636 O O . SER A 1 80 ? -5.925 -0.752 14.848 1.00 93.81 80 SER A O 1
ATOM 638 N N . TRP A 1 81 ? -4.233 -1.647 13.667 1.00 94.94 81 TRP A N 1
ATOM 639 C CA . TRP A 1 81 ? -4.557 -0.974 12.407 1.00 94.94 81 TRP A CA 1
ATOM 640 C C . TRP A 1 81 ? -5.793 -1.572 11.720 1.00 94.94 81 TRP A C 1
ATOM 642 O O . TRP A 1 81 ? -6.446 -0.909 10.915 1.00 94.94 81 TRP A O 1
ATOM 652 N N . GLN A 1 82 ? -6.175 -2.812 12.050 1.00 95.62 82 GLN A N 1
ATOM 653 C CA . GLN A 1 82 ? -7.337 -3.505 11.473 1.00 95.62 82 GLN A CA 1
ATOM 654 C C . GLN A 1 82 ? -8.658 -3.075 12.122 1.00 95.62 82 GLN A C 1
ATOM 656 O O . GLN A 1 82 ? -9.466 -3.885 12.584 1.00 95.62 82 GLN A O 1
ATOM 661 N N . THR A 1 83 ? -8.902 -1.771 12.163 1.00 96.69 83 THR A N 1
ATOM 662 C CA . THR A 1 83 ? -10.183 -1.247 12.629 1.00 96.69 83 THR A CA 1
ATOM 663 C C . THR A 1 83 ? -11.308 -1.635 11.658 1.00 96.69 83 THR A C 1
ATOM 665 O O . THR A 1 83 ? -11.059 -1.840 10.465 1.00 96.69 83 THR A O 1
ATOM 668 N N . PRO A 1 84 ? -12.575 -1.688 12.115 1.00 97.06 84 PRO A N 1
ATOM 669 C CA . PRO A 1 84 ? -13.709 -1.960 11.231 1.00 97.06 84 PRO A CA 1
ATOM 670 C C . PRO A 1 84 ? -13.768 -1.026 10.014 1.00 97.06 84 PRO A C 1
ATOM 672 O O . PRO A 1 84 ? -14.128 -1.462 8.924 1.00 97.06 84 PRO A O 1
ATOM 675 N N . THR A 1 85 ? -13.373 0.240 10.185 1.00 96.88 85 THR A N 1
ATOM 676 C CA . THR A 1 85 ? -13.298 1.230 9.104 1.00 96.88 85 THR A CA 1
ATOM 677 C C . THR A 1 85 ? -12.235 0.854 8.073 1.00 96.88 85 THR A C 1
ATOM 679 O O . THR A 1 85 ? -12.546 0.786 6.886 1.00 96.88 85 THR A O 1
ATOM 682 N N . VAL A 1 86 ? -11.007 0.553 8.511 1.00 97.44 86 VAL A N 1
ATOM 683 C CA . VAL A 1 86 ? -9.900 0.162 7.619 1.00 97.44 86 VAL A CA 1
ATOM 684 C C . VAL A 1 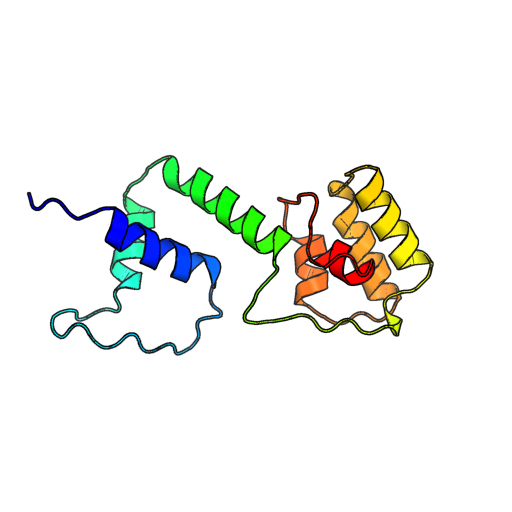86 ? -10.257 -1.098 6.830 1.00 97.44 86 VAL A C 1
ATOM 686 O O . VAL A 1 86 ? -10.106 -1.124 5.607 1.00 97.44 86 VAL A O 1
ATOM 689 N N . LEU A 1 87 ? -10.803 -2.117 7.500 1.00 97.31 87 LEU A N 1
ATOM 690 C CA . LEU A 1 87 ? -11.202 -3.369 6.854 1.00 97.31 87 LEU A CA 1
ATOM 691 C C . LEU A 1 87 ? -12.332 -3.164 5.839 1.00 97.31 87 LEU A C 1
ATOM 693 O O . LEU A 1 87 ? -12.264 -3.712 4.738 1.00 97.31 87 LEU A O 1
ATOM 697 N N . ALA A 1 88 ? -13.336 -2.345 6.168 1.00 97.00 88 ALA A N 1
ATOM 698 C CA . ALA A 1 88 ? -14.436 -2.036 5.258 1.00 97.00 88 ALA A CA 1
ATOM 699 C C . ALA A 1 88 ? -13.951 -1.296 4.001 1.00 97.00 88 ALA A C 1
ATOM 701 O O . ALA A 1 88 ? -14.368 -1.629 2.889 1.00 97.00 88 ALA A O 1
ATOM 702 N N . VAL A 1 89 ? -13.039 -0.329 4.158 1.00 97.00 89 VAL A N 1
ATOM 703 C CA . VAL A 1 89 ? -12.428 0.385 3.027 1.00 97.00 89 VAL A CA 1
ATOM 704 C C . VAL A 1 89 ? -11.606 -0.580 2.169 1.00 97.00 89 VAL A C 1
ATOM 706 O O . VAL A 1 89 ? -11.801 -0.626 0.954 1.00 97.00 89 VAL A O 1
ATOM 709 N N . ALA A 1 90 ? -10.747 -1.402 2.779 1.00 96.50 90 ALA A N 1
ATOM 710 C CA . ALA A 1 90 ? -9.926 -2.380 2.066 1.00 96.50 90 ALA A CA 1
ATOM 711 C C . ALA A 1 90 ? -10.778 -3.401 1.287 1.00 96.50 90 ALA A C 1
ATOM 713 O O . ALA A 1 90 ? -10.511 -3.667 0.112 1.00 96.50 90 ALA A O 1
ATOM 714 N N . GLN A 1 91 ? -11.846 -3.926 1.898 1.00 96.12 91 GLN A N 1
ATOM 715 C CA . GLN A 1 91 ? -12.789 -4.835 1.238 1.00 96.12 91 GLN A CA 1
ATOM 716 C C . GLN A 1 91 ? -13.522 -4.172 0.075 1.00 96.12 91 GLN A C 1
ATOM 718 O O . GLN A 1 91 ? -13.629 -4.781 -0.990 1.00 96.12 91 GLN A O 1
ATOM 723 N N . GLY A 1 92 ? -13.981 -2.929 0.245 1.00 96.25 92 GLY A N 1
ATOM 724 C CA . GLY A 1 92 ? -14.619 -2.167 -0.829 1.00 96.25 92 GLY A CA 1
ATOM 725 C C . GLY A 1 92 ? -13.685 -1.962 -2.022 1.00 96.25 92 GLY A C 1
ATOM 726 O O . GLY A 1 92 ? -14.064 -2.236 -3.159 1.00 96.25 92 GLY A O 1
ATOM 727 N N . ILE A 1 93 ? -12.432 -1.564 -1.769 1.00 95.81 93 ILE A N 1
ATOM 728 C CA . ILE A 1 93 ? -11.412 -1.408 -2.818 1.00 95.81 93 ILE A CA 1
ATOM 729 C C . ILE A 1 93 ? -11.188 -2.729 -3.555 1.00 95.81 93 ILE A C 1
ATOM 731 O O . ILE A 1 93 ? -11.174 -2.755 -4.786 1.00 95.81 93 ILE A O 1
ATOM 735 N N . TYR A 1 94 ? -11.026 -3.828 -2.816 1.00 94.00 94 TYR A N 1
ATOM 736 C CA . TYR A 1 94 ? -10.747 -5.135 -3.401 1.00 94.00 94 TYR A CA 1
ATOM 737 C C . TYR A 1 94 ? -11.914 -5.660 -4.250 1.00 94.00 94 TYR A C 1
ATOM 739 O O . TYR A 1 94 ? -11.701 -6.139 -5.367 1.00 94.00 94 TYR A O 1
ATOM 747 N N . ALA A 1 95 ? -13.143 -5.567 -3.734 1.00 93.38 95 ALA A N 1
ATOM 748 C CA . ALA A 1 95 ? -14.345 -6.059 -4.402 1.00 93.38 95 ALA A CA 1
ATOM 749 C C . ALA A 1 95 ? -14.649 -5.273 -5.685 1.00 93.38 95 ALA A C 1
ATOM 751 O O . ALA A 1 95 ? -14.861 -5.874 -6.742 1.00 93.38 95 ALA A O 1
ATOM 752 N N . ASP A 1 96 ? -14.590 -3.941 -5.608 1.00 94.31 96 ASP A N 1
ATOM 753 C CA . ASP A 1 96 ? -14.901 -3.049 -6.728 1.00 94.31 96 ASP A CA 1
ATOM 754 C C . ASP A 1 96 ? -13.721 -2.882 -7.699 1.00 94.31 96 ASP A C 1
ATOM 756 O O . ASP A 1 96 ? -13.883 -2.332 -8.789 1.00 94.31 96 ASP A O 1
ATOM 760 N N . ARG A 1 97 ? -12.519 -3.336 -7.311 1.00 92.19 97 ARG A N 1
ATOM 761 C CA . ARG A 1 97 ? -11.239 -3.034 -7.984 1.00 92.19 97 ARG A CA 1
ATOM 762 C C . ARG A 1 97 ? -10.984 -1.527 -8.115 1.00 92.19 97 ARG A C 1
ATOM 764 O O . ARG A 1 97 ? -10.329 -1.081 -9.057 1.00 92.19 97 ARG A O 1
ATOM 771 N N . ALA A 1 98 ? -11.498 -0.752 -7.164 1.00 93.94 98 ALA A N 1
ATOM 772 C CA . ALA A 1 98 ? -11.419 0.705 -7.122 1.00 93.94 98 ALA A CA 1
ATOM 773 C C . ALA A 1 98 ? -10.106 1.166 -6.466 1.00 93.94 98 ALA A C 1
ATOM 775 O O . ALA A 1 98 ? -10.103 1.791 -5.404 1.00 93.94 98 ALA A O 1
ATOM 776 N N . PHE A 1 99 ? -8.969 0.794 -7.065 1.00 92.88 99 PHE A N 1
ATOM 777 C CA . PHE A 1 99 ? -7.634 1.094 -6.527 1.00 92.88 99 PHE A CA 1
ATOM 778 C C . PHE A 1 99 ? -7.310 2.594 -6.489 1.00 92.88 99 PHE A C 1
ATOM 780 O O . PHE A 1 99 ? -6.419 3.015 -5.761 1.00 92.88 99 PHE A O 1
ATOM 787 N N . ASP A 1 100 ? -8.064 3.413 -7.218 1.00 92.06 100 ASP A N 1
ATOM 788 C CA . ASP A 1 100 ? -8.040 4.873 -7.124 1.00 92.06 100 ASP A CA 1
ATOM 789 C C . ASP A 1 100 ? -8.406 5.399 -5.724 1.00 92.06 100 ASP A C 1
ATOM 791 O O . ASP A 1 100 ? -8.049 6.525 -5.385 1.00 92.06 100 ASP A O 1
ATOM 795 N N . ARG A 1 101 ? -9.058 4.580 -4.886 1.00 94.69 101 ARG A N 1
ATOM 796 C CA . ARG A 1 101 ? -9.421 4.912 -3.498 1.00 94.69 101 ARG A CA 1
ATOM 797 C C . ARG A 1 101 ? -8.346 4.539 -2.467 1.00 94.69 101 ARG A C 1
ATOM 799 O O . ARG A 1 101 ? -8.576 4.701 -1.272 1.00 94.69 101 ARG A O 1
ATOM 806 N N . LEU A 1 102 ? -7.174 4.053 -2.885 1.00 94.44 102 LEU A N 1
ATOM 807 C CA . LEU A 1 102 ? -6.069 3.734 -1.968 1.00 94.44 102 LEU A CA 1
ATOM 808 C C . LEU A 1 102 ? -5.586 4.913 -1.104 1.00 94.44 102 LEU A C 1
ATOM 810 O O . LEU A 1 102 ? -5.290 4.676 0.066 1.00 94.44 102 LEU A O 1
ATOM 814 N N . PRO A 1 103 ? -5.587 6.173 -1.575 1.00 95.56 103 PRO A N 1
ATOM 815 C CA . PRO A 1 103 ? -5.307 7.305 -0.696 1.00 95.56 103 PRO A CA 1
ATOM 816 C C . PRO A 1 103 ? -6.274 7.393 0.495 1.00 95.56 103 PRO A C 1
ATOM 818 O O . PRO A 1 103 ? -5.836 7.651 1.608 1.00 95.56 103 PRO A O 1
ATOM 821 N N . THR A 1 104 ? -7.559 7.068 0.305 1.00 96.06 104 THR A N 1
ATOM 822 C CA . THR A 1 104 ? -8.544 7.003 1.401 1.00 96.06 104 THR A CA 1
ATOM 823 C C . THR A 1 104 ? -8.240 5.873 2.386 1.00 96.06 104 THR A C 1
ATOM 825 O O . THR A 1 104 ? -8.484 6.015 3.581 1.00 96.06 104 THR A O 1
ATOM 828 N N . LEU A 1 105 ? -7.682 4.753 1.911 1.00 96.75 105 LEU A N 1
ATOM 829 C CA . LEU A 1 105 ? -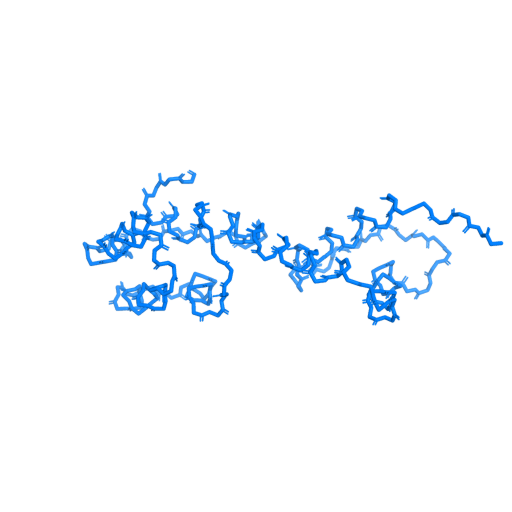7.194 3.694 2.797 1.00 96.75 105 LEU A CA 1
ATOM 830 C C . LEU A 1 105 ? -6.004 4.175 3.639 1.00 96.75 105 LEU A C 1
ATOM 832 O O . LEU A 1 105 ? -5.943 3.852 4.820 1.00 96.75 105 LEU A O 1
ATOM 836 N N . ALA A 1 106 ? -5.08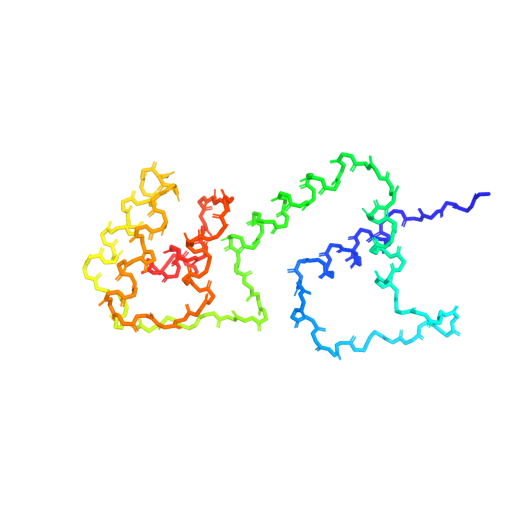9 4.956 3.054 1.00 96.69 106 ALA A N 1
ATOM 837 C CA . ALA A 1 106 ? -3.971 5.548 3.791 1.00 96.69 106 ALA A CA 1
ATOM 838 C C . ALA A 1 106 ? -4.460 6.460 4.923 1.00 96.69 106 ALA A C 1
ATOM 840 O O . ALA A 1 106 ? -3.957 6.367 6.038 1.00 96.69 106 ALA A O 1
ATOM 841 N N . ASP A 1 107 ? -5.464 7.294 4.647 1.00 96.88 107 ASP A N 1
ATOM 842 C CA . ASP A 1 107 ? -6.036 8.201 5.645 1.00 96.88 107 ASP A CA 1
ATOM 843 C C . ASP A 1 107 ? -6.682 7.412 6.798 1.00 96.88 107 ASP A C 1
ATOM 845 O O . ASP A 1 107 ? -6.402 7.673 7.965 1.00 96.88 107 ASP A O 1
ATOM 849 N N . ALA A 1 108 ? -7.465 6.372 6.484 1.00 97.06 108 ALA A N 1
ATOM 850 C CA . ALA A 1 108 ? -8.063 5.500 7.498 1.00 97.06 108 ALA A CA 1
ATOM 851 C C . ALA A 1 108 ? -7.009 4.751 8.341 1.00 97.06 108 ALA A C 1
ATOM 853 O O . ALA A 1 108 ? -7.211 4.524 9.535 1.00 97.06 108 ALA A O 1
ATOM 854 N N . LEU A 1 109 ? -5.885 4.361 7.731 1.00 97.06 109 LEU A N 1
ATOM 855 C CA . LEU A 1 109 ? -4.762 3.741 8.434 1.00 97.06 109 LEU A CA 1
ATOM 856 C C . LEU A 1 109 ? -4.098 4.728 9.401 1.00 97.06 109 LEU A C 1
ATOM 858 O O . LEU A 1 109 ? -3.903 4.380 10.566 1.00 97.06 109 LEU A O 1
ATOM 862 N N . GLU A 1 110 ? -3.802 5.954 8.968 1.00 96.62 110 GLU A N 1
ATOM 863 C CA . GLU A 1 110 ? -3.249 6.996 9.848 1.00 96.62 110 GLU A CA 1
ATOM 864 C C . GLU A 1 110 ? -4.196 7.304 11.019 1.00 96.62 110 GLU A C 1
ATOM 866 O O . GLU A 1 110 ? -3.754 7.382 12.165 1.00 96.62 110 GLU A O 1
ATOM 871 N N . GLU A 1 111 ? -5.508 7.394 10.769 1.00 96.56 111 GLU A N 1
ATOM 872 C CA . GLU A 1 111 ? -6.524 7.576 11.818 1.00 96.56 111 GLU A CA 1
ATOM 873 C C . GLU A 1 111 ? -6.552 6.423 12.835 1.00 96.56 111 GLU A C 1
ATOM 875 O O . GLU A 1 111 ? -6.858 6.639 14.009 1.00 96.56 111 GLU A O 1
ATOM 880 N N . SER A 1 112 ? -6.200 5.205 12.409 1.00 95.06 112 SER A N 1
ATOM 881 C CA . SER A 1 112 ? -6.060 4.040 13.294 1.00 95.06 112 SER A CA 1
ATOM 882 C C . SER A 1 112 ? -4.731 3.981 14.059 1.00 95.06 112 SER A C 1
ATOM 884 O O . SER A 1 112 ? -4.541 3.083 14.877 1.00 95.06 112 SER A O 1
ATOM 886 N N . GLY A 1 113 ? -3.823 4.934 13.824 1.00 95.19 113 GLY A N 1
ATOM 887 C CA . GLY A 1 113 ? -2.500 4.981 14.449 1.00 95.19 113 GLY A CA 1
ATOM 888 C C . GLY A 1 113 ? -1.408 4.229 13.683 1.00 95.19 113 GLY A C 1
ATOM 889 O O . GLY A 1 113 ? -0.364 3.946 14.265 1.00 95.19 113 GLY A O 1
ATOM 890 N N . CYS A 1 114 ? -1.623 3.902 12.405 1.00 96.00 114 CYS A N 1
ATOM 891 C CA . CYS A 1 114 ? -0.576 3.351 11.546 1.00 96.00 114 CYS A CA 1
ATOM 892 C C . CYS A 1 114 ? 0.522 4.385 11.300 1.00 96.00 114 CYS A C 1
ATOM 894 O O . CYS A 1 114 ? 0.251 5.475 10.798 1.00 96.00 114 CYS A O 1
ATOM 896 N N . ASP A 1 115 ? 1.764 4.012 11.599 1.00 93.75 115 ASP A N 1
ATOM 897 C CA . ASP A 1 115 ? 2.961 4.828 11.395 1.00 93.75 115 ASP A CA 1
ATOM 898 C C . ASP A 1 115 ? 3.962 4.198 10.411 1.00 93.75 115 ASP A C 1
ATOM 900 O O . ASP A 1 115 ? 5.015 4.787 10.158 1.00 93.75 115 ASP A O 1
ATOM 904 N N . ASP A 1 116 ? 3.633 3.047 9.804 1.00 92.56 116 ASP A N 1
ATOM 905 C CA . ASP A 1 116 ? 4.499 2.394 8.820 1.00 92.56 116 ASP A CA 1
ATOM 906 C C . ASP A 1 116 ? 4.605 3.226 7.525 1.00 92.56 116 ASP A C 1
ATOM 908 O O . ASP A 1 116 ? 3.636 3.348 6.761 1.00 92.56 116 ASP A O 1
ATOM 912 N N . PRO A 1 117 ? 5.787 3.790 7.217 1.00 89.88 117 PRO A N 1
ATOM 913 C CA . PRO A 1 117 ? 5.938 4.677 6.074 1.00 89.88 117 PRO A CA 1
ATOM 914 C C . PRO A 1 117 ? 5.844 3.929 4.741 1.00 89.88 117 PRO A C 1
ATOM 916 O O . PRO A 1 117 ? 5.471 4.536 3.739 1.00 89.88 117 PRO A O 1
ATOM 919 N N . GLY A 1 118 ? 6.170 2.632 4.696 1.00 88.50 118 GLY A N 1
ATOM 920 C CA . GLY A 1 118 ? 6.121 1.828 3.474 1.00 88.50 118 GLY A CA 1
ATOM 921 C C . GLY A 1 118 ? 4.687 1.603 3.003 1.00 88.50 118 GLY A C 1
ATOM 922 O O . GLY A 1 118 ? 4.372 1.839 1.834 1.00 88.50 118 GLY A O 1
ATOM 923 N N . LEU A 1 119 ? 3.811 1.219 3.930 1.00 91.31 119 LEU A N 1
ATOM 924 C CA . LEU A 1 119 ? 2.385 1.014 3.717 1.00 91.31 119 LEU A CA 1
ATOM 925 C C . LEU A 1 119 ? 1.686 2.318 3.334 1.00 91.31 119 LEU A C 1
ATOM 927 O O . LEU A 1 119 ? 1.017 2.378 2.299 1.00 91.31 119 LEU A O 1
ATOM 931 N N . LEU A 1 120 ? 1.901 3.388 4.103 1.00 94.06 120 LEU A N 1
ATOM 932 C CA . LEU A 1 120 ? 1.290 4.690 3.828 1.00 94.06 120 LEU A CA 1
ATOM 933 C C . LEU A 1 120 ? 1.761 5.273 2.490 1.00 94.06 120 LEU A C 1
ATOM 935 O O . LEU A 1 120 ? 0.951 5.760 1.695 1.00 94.06 120 LEU A O 1
ATOM 939 N N . ASN A 1 121 ? 3.062 5.187 2.194 1.00 91.19 121 ASN A N 1
ATOM 940 C CA . ASN A 1 121 ? 3.604 5.683 0.934 1.00 91.19 121 ASN A CA 1
ATOM 941 C C . ASN A 1 121 ? 3.106 4.864 -0.266 1.00 91.19 121 ASN A C 1
ATOM 943 O O . ASN A 1 121 ? 2.806 5.450 -1.310 1.00 91.19 121 ASN A O 1
ATOM 947 N N . HIS A 1 122 ? 2.976 3.539 -0.130 1.00 91.12 122 HIS A N 1
ATOM 948 C CA . HIS A 1 122 ? 2.432 2.684 -1.187 1.00 91.12 122 HIS A CA 1
ATOM 949 C C . HIS A 1 122 ? 0.995 3.070 -1.544 1.00 91.12 122 HIS A C 1
ATOM 951 O O . HIS A 1 122 ? 0.680 3.212 -2.722 1.00 91.12 122 HIS A O 1
ATOM 957 N N . CYS A 1 123 ? 0.149 3.319 -0.542 1.00 93.31 123 CYS A N 1
ATOM 958 C CA . CYS A 1 123 ? -1.238 3.728 -0.754 1.00 93.31 123 CYS A CA 1
ATOM 959 C C . CYS A 1 123 ? -1.379 5.131 -1.382 1.00 93.31 123 CYS A C 1
ATOM 961 O O . CYS A 1 123 ? -2.388 5.414 -2.026 1.00 93.31 123 CYS A O 1
ATOM 963 N N . ARG A 1 124 ? -0.393 6.022 -1.195 1.00 92.69 124 ARG A N 1
ATOM 964 C CA . ARG A 1 124 ? -0.469 7.431 -1.632 1.00 92.69 124 ARG A CA 1
ATOM 965 C C . ARG A 1 124 ? 0.232 7.737 -2.950 1.00 92.69 124 ARG A C 1
ATOM 967 O O . ARG A 1 124 ? -0.219 8.610 -3.690 1.00 92.69 124 ARG A O 1
ATOM 974 N N . THR A 1 125 ? 1.373 7.107 -3.208 1.00 83.12 125 THR A N 1
ATOM 975 C CA . THR A 1 125 ? 2.290 7.546 -4.276 1.00 83.12 125 THR A CA 1
ATOM 976 C C . THR A 1 125 ? 2.314 6.622 -5.480 1.00 83.12 125 THR A C 1
ATOM 978 O O . THR A 1 125 ? 2.564 7.083 -6.601 1.00 83.12 125 THR A O 1
ATOM 981 N N . GLU A 1 126 ? 2.035 5.337 -5.276 1.00 79.00 126 GLU A N 1
ATOM 982 C CA . GLU A 1 126 ? 1.997 4.384 -6.371 1.00 79.00 126 GLU A CA 1
ATOM 983 C C . GLU A 1 126 ? 0.709 4.559 -7.179 1.00 79.00 126 GLU A C 1
ATOM 985 O O . GLU A 1 126 ? -0.362 4.865 -6.665 1.00 79.00 126 GLU A O 1
ATOM 990 N N . LYS A 1 127 ? 0.839 4.435 -8.501 1.00 76.94 127 LYS A N 1
ATOM 991 C CA . LYS A 1 127 ? -0.287 4.581 -9.443 1.00 76.94 127 LYS A CA 1
ATOM 992 C C . LYS A 1 127 ? -0.695 3.259 -10.072 1.00 76.94 127 LYS A C 1
ATOM 994 O O . LYS A 1 127 ? -1.750 3.167 -10.694 1.00 76.94 127 LYS A O 1
ATOM 999 N N . VAL A 1 128 ? 0.178 2.259 -9.981 1.00 84.31 128 VAL A N 1
ATOM 1000 C CA . VAL A 1 128 ? -0.029 0.945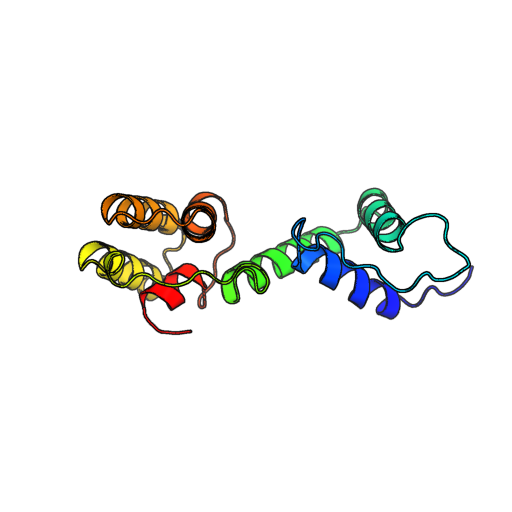 -10.579 1.00 84.31 128 VAL A CA 1
ATOM 1001 C C . VAL A 1 128 ? -0.417 -0.000 -9.463 1.00 84.31 128 VAL A C 1
ATOM 1003 O O . VAL A 1 128 ? 0.430 -0.413 -8.677 1.00 84.31 128 VAL A O 1
ATOM 1006 N N . HIS A 1 129 ? -1.698 -0.353 -9.442 1.00 90.25 129 HIS A N 1
ATOM 1007 C CA . HIS A 1 129 ? -2.226 -1.365 -8.548 1.00 90.25 129 HIS A CA 1
ATOM 1008 C C . HIS A 1 129 ? -2.937 -2.457 -9.327 1.00 90.25 129 HIS A C 1
ATOM 1010 O O . HIS A 1 129 ? -3.545 -2.221 -10.373 1.00 90.25 129 HIS A O 1
ATOM 1016 N N . ALA A 1 130 ? -2.842 -3.668 -8.802 1.00 88.56 130 ALA A N 1
ATOM 1017 C CA . ALA A 1 130 ? -3.528 -4.828 -9.326 1.00 88.56 130 ALA A CA 1
ATOM 1018 C C . ALA A 1 130 ? -4.161 -5.611 -8.181 1.00 88.56 130 ALA A C 1
ATOM 1020 O O . ALA A 1 130 ? -3.880 -5.395 -7.002 1.00 88.56 130 ALA A O 1
ATOM 1021 N N . ARG A 1 131 ? -5.021 -6.559 -8.546 1.00 86.00 131 ARG A N 1
ATOM 1022 C CA . ARG A 1 131 ? -5.479 -7.568 -7.597 1.00 86.00 131 ARG A CA 1
ATOM 1023 C C . ARG A 1 131 ? -4.264 -8.358 -7.107 1.00 86.00 131 ARG A C 1
ATOM 1025 O O . ARG A 1 131 ? -3.449 -8.762 -7.933 1.00 86.00 131 ARG A O 1
ATOM 1032 N N . GLY A 1 132 ? -4.169 -8.564 -5.800 1.00 86.44 132 GLY A N 1
ATOM 1033 C CA . GLY A 1 132 ? -2.940 -9.041 -5.172 1.00 86.44 132 GLY A CA 1
ATOM 1034 C C . GLY A 1 132 ? -2.094 -7.922 -4.560 1.00 86.44 132 GLY A C 1
ATOM 1035 O O . GLY A 1 132 ? -0.951 -8.167 -4.213 1.00 86.44 132 GLY A O 1
ATOM 1036 N N . CYS A 1 133 ? -2.598 -6.679 -4.512 1.00 93.50 133 CYS A N 1
ATOM 1037 C CA . CYS A 1 133 ? -1.895 -5.554 -3.900 1.00 93.50 133 CYS A CA 1
ATOM 1038 C C . CYS A 1 133 ? -1.504 -5.897 -2.457 1.00 93.50 133 CYS A C 1
ATOM 1040 O O . CYS A 1 133 ? -2.389 -6.060 -1.615 1.00 93.50 133 CYS A O 1
ATOM 1042 N N . TRP A 1 134 ? -0.201 -5.948 -2.174 1.00 92.94 134 TRP A N 1
ATOM 1043 C CA . TRP A 1 134 ? 0.331 -6.412 -0.894 1.00 92.94 134 TRP A CA 1
ATOM 1044 C C . TRP A 1 134 ? -0.251 -5.634 0.290 1.00 92.94 134 TRP A C 1
ATOM 1046 O O . TRP A 1 134 ? -0.534 -6.228 1.319 1.00 92.94 134 TRP A O 1
ATOM 1056 N N . ALA A 1 135 ? -0.493 -4.327 0.144 1.00 93.31 135 ALA A N 1
ATOM 1057 C CA . ALA A 1 135 ? -1.058 -3.493 1.205 1.00 93.31 135 ALA A CA 1
ATOM 1058 C C . ALA A 1 135 ? -2.492 -3.905 1.578 1.00 93.31 135 ALA A C 1
ATOM 1060 O O . ALA A 1 135 ? -2.856 -3.915 2.751 1.00 93.31 135 ALA A O 1
ATOM 1061 N N . ILE A 1 136 ? -3.307 -4.265 0.584 1.00 94.62 136 ILE A N 1
ATOM 1062 C CA . ILE A 1 136 ? -4.688 -4.712 0.800 1.00 94.62 136 ILE A CA 1
ATOM 1063 C C . ILE A 1 136 ? -4.695 -6.152 1.309 1.00 94.62 136 ILE A C 1
ATOM 1065 O O . ILE A 1 136 ? -5.404 -6.465 2.264 1.00 94.62 136 ILE A O 1
ATOM 1069 N N . ASP A 1 137 ? -3.902 -7.022 0.687 1.00 93.31 137 ASP A N 1
ATOM 1070 C CA . ASP A 1 137 ? -3.839 -8.434 1.053 1.00 93.31 137 ASP A CA 1
ATOM 1071 C C . ASP A 1 137 ? -3.280 -8.617 2.468 1.00 93.31 137 ASP A C 1
ATOM 1073 O O . ASP A 1 137 ? -3.777 -9.469 3.203 1.00 93.31 137 ASP A O 1
ATOM 1077 N N . LEU A 1 138 ? -2.339 -7.763 2.889 1.00 92.25 138 LEU A N 1
ATOM 1078 C CA . LEU A 1 138 ? -1.849 -7.688 4.264 1.00 92.25 138 LEU A CA 1
ATOM 1079 C C . LEU A 1 138 ? -2.999 -7.420 5.242 1.00 92.25 138 LEU A C 1
ATOM 1081 O O . LEU A 1 138 ? -3.180 -8.173 6.194 1.00 92.25 138 LEU A O 1
ATOM 1085 N N . LEU A 1 139 ? -3.815 -6.391 4.989 1.00 93.44 139 LEU A N 1
ATOM 1086 C CA . LEU A 1 139 ? -4.929 -6.012 5.869 1.00 93.44 139 LEU A CA 1
ATOM 1087 C C . LEU A 1 139 ? -6.050 -7.052 5.910 1.00 93.44 139 LEU A C 1
ATOM 1089 O O . LEU A 1 139 ? -6.729 -7.186 6.924 1.00 93.44 139 LEU A O 1
ATOM 1093 N N . LEU A 1 140 ? -6.258 -7.772 4.809 1.00 93.25 140 LEU A N 1
ATOM 1094 C CA . LEU A 1 140 ? -7.330 -8.756 4.675 1.00 93.25 140 LEU A CA 1
ATOM 1095 C C . LEU A 1 140 ? -6.880 -10.197 4.958 1.00 93.25 140 LEU A C 1
ATOM 1097 O O . LEU A 1 140 ? -7.706 -11.106 4.890 1.00 93.25 140 LEU A O 1
ATOM 1101 N N . GLY A 1 141 ? -5.599 -10.416 5.273 1.00 87.62 141 GLY A N 1
ATOM 1102 C 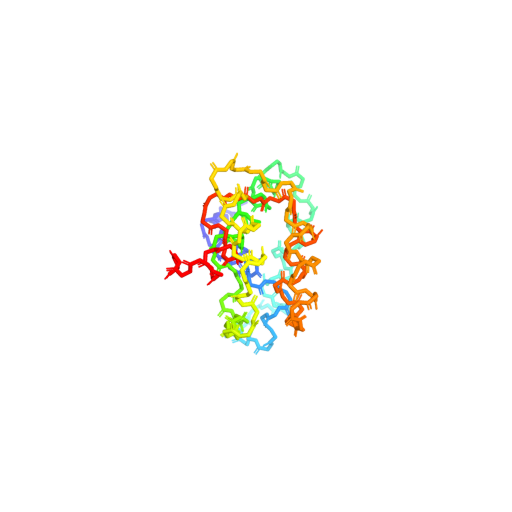CA . GLY A 1 141 ? -5.038 -11.744 5.525 1.00 87.62 141 GLY A CA 1
ATOM 1103 C C . GLY A 1 141 ? -5.081 -12.668 4.303 1.00 87.62 141 GLY A C 1
ATOM 1104 O O . GLY A 1 141 ? -5.317 -13.865 4.451 1.00 87.62 141 GLY A O 1
ATOM 1105 N N . MET A 1 142 ? -4.918 -12.111 3.099 1.00 84.44 142 MET A N 1
ATOM 1106 C CA . MET A 1 142 ? -4.980 -12.840 1.822 1.00 84.44 142 MET A CA 1
ATOM 1107 C C . MET A 1 142 ? -3.600 -13.177 1.220 1.00 84.44 142 MET A C 1
ATOM 1109 O O . MET A 1 142 ? -3.558 -13.761 0.136 1.00 84.44 142 MET A O 1
ATOM 1113 N N . GLY A 1 143 ? -2.508 -12.814 1.904 1.00 64.31 143 GLY A N 1
ATOM 1114 C CA . GLY A 1 143 ? -1.114 -13.028 1.482 1.00 64.31 143 GLY A CA 1
ATOM 1115 C C . GLY A 1 143 ? -0.467 -14.309 1.996 1.00 64.31 143 GLY A C 1
ATOM 1116 O O . GLY A 1 143 ? -0.906 -14.827 3.047 1.00 64.31 143 GLY A O 1
#

Secondary structure (DSSP, 8-state):
-----HHHHHHHHHHHHHTGGG-TT------TT-SS-HHHHHHHHHHHS--THHHHHHHHHHHHHHHH--TTSPPPPPGGG--HHHHHHHHHHHHHT-GGGHHHHHHHHHHTT---HHHHHHHHH-----TT-HHHHHHHT--

Radius of gyration: 18.83 Å; chains: 1; bounding box: 54×21×49 Å

Sequence (143 aa):
MRNLDLHHYFGKGACFWVAGKDVGNWEIPNDSNKTKPAWEDVAELAITGGARWHTELEAFCKLVRCIYGNPFHPVSLDPSWQTPTVLAVAQGIYADRAFDRLPTLADALEESGCDDPGLLNHCRTEKVHARGCWAIDLLLGMG

Foldseek 3Di:
DDPPPVVVLVVPQLVDVLQPPVPPDDDDPDPVPDPDPPVVVSVVCLVPVPDPVNVVSVLVSLAVCQQPNNPSDDDDDDVLLLDPVLLVQLVVCLVVVVLVCLQVSLVSSVVSVDPPCSLSCCSPPRDDHDNNGVSSCVSVVND

pLDDT: mean 72.81, std 22.04, range [34.72, 97.44]